Protein AF-A0A2V7Y291-F1 (afdb_monomer)

pLDDT: mean 85.8, std 9.45, range [49.62, 97.12]

Mean predicted aligned error: 5.71 Å

Secondary structure (DSSP, 8-state):
--HHHHHHHHHHHHHHHHHHHHHHHHHT-HHHHHHHHHHHHHHHHHHHHHHHHHHHHHSS-S-SSHHHHHHHHHHHHHHHHHHHHHHH---TTHHHHHHHHHHHHHHHHH-----PPPPGGG--HHHHHHHHHHHHHHHHHHHHHHHHHHHHHHHHHH--

Sequence (160 aa):
MSPNITLYIALGFYAAGTLIALVSLFTRELRTQHAGLILMIVGWLSHTFWIGTICARTGHPPLTNLPEAASFIAWTVFLAEMILFFRYRVHAAAFFVYPLVLMLLTVSAVVHEPFAQMDPALRSGLFTAHVLLSTVGVAALLVGLAFTTLAYMQDRSLKS

Nearest PDB structures (foldseek):
  7s9y-assembly1_A  TM=7.543E-01  e=2.920E-03  Helicobacter hepaticus
  5nwk-assembly1_G  TM=2.672E-01  e=6.845E+00  Nicotiana tabacum

Solvent-accessible surface area (backbone atoms only — not comparable to full-atom values): 8406 Å² total; per-residue (Å²): 131,65,60,66,58,36,44,52,52,14,48,52,25,26,47,51,11,31,51,38,36,56,52,19,66,77,69,68,38,68,67,45,37,51,50,10,51,53,31,34,50,54,10,48,54,33,39,50,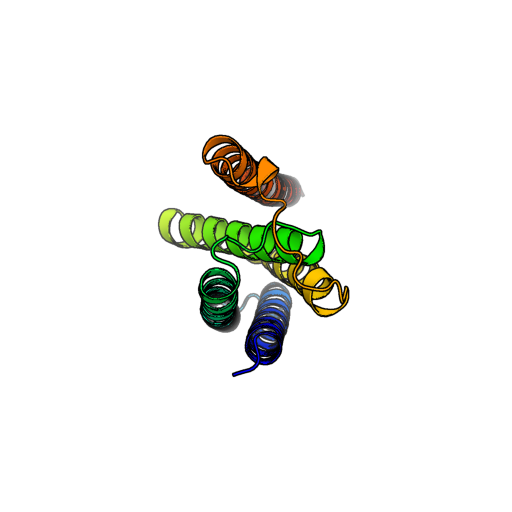51,30,50,50,56,45,26,74,72,70,77,44,75,59,62,73,48,68,35,36,34,33,33,47,35,22,54,48,33,51,52,51,50,52,52,46,30,74,75,65,66,55,70,72,52,53,75,52,50,36,56,49,32,39,51,29,40,46,47,30,74,68,48,87,69,76,89,62,78,74,53,79,88,62,71,41,72,65,52,53,50,50,53,52,53,49,42,53,50,53,26,52,51,54,50,50,52,43,52,51,54,51,52,53,53,50,57,55,63,74,76,106

Radius of gyration: 16.84 Å; Cα contacts (8 Å, |Δi|>4): 169; chains: 1; bounding box: 42×33×44 Å

Structure (mmCIF, N/CA/C/O backbone):
data_AF-A0A2V7Y291-F1
#
_entry.id   AF-A0A2V7Y291-F1
#
loop_
_atom_site.group_PDB
_atom_site.id
_atom_site.type_symbol
_atom_site.label_atom_id
_atom_site.label_alt_id
_atom_site.label_comp_id
_atom_site.label_asym_id
_atom_site.label_entity_id
_atom_site.label_seq_id
_atom_site.pdbx_PDB_ins_code
_atom_site.Cartn_x
_atom_site.Cartn_y
_atom_site.Cartn_z
_atom_site.occupancy
_atom_site.B_iso_or_equiv
_atom_site.auth_seq_id
_atom_site.auth_comp_id
_atom_site.auth_asym_id
_atom_site.auth_atom_id
_atom_site.pdbx_PDB_model_num
ATOM 1 N N . MET A 1 1 ? 8.300 -18.136 -11.241 1.00 49.62 1 MET A N 1
ATOM 2 C CA . MET A 1 1 ? 6.827 -18.023 -11.141 1.00 49.62 1 MET A CA 1
ATOM 3 C C . MET A 1 1 ? 6.338 -17.019 -12.174 1.00 49.62 1 MET A C 1
ATOM 5 O O . MET A 1 1 ? 7.038 -16.039 -12.418 1.00 49.62 1 MET A O 1
ATOM 9 N N . SER A 1 2 ? 5.205 -17.274 -12.831 1.00 59.53 2 SER A N 1
ATOM 10 C CA . SER A 1 2 ? 4.560 -16.267 -13.682 1.00 59.53 2 SER A CA 1
ATOM 11 C C . SER A 1 2 ? 4.097 -15.100 -12.799 1.00 59.53 2 SER A C 1
ATOM 13 O O . SER A 1 2 ? 3.485 -15.373 -11.764 1.00 59.53 2 SER A O 1
ATOM 15 N N . PRO A 1 3 ? 4.360 -13.831 -13.171 1.00 63.94 3 PRO A N 1
ATOM 16 C CA . PRO A 1 3 ? 3.995 -12.665 -12.358 1.00 63.94 3 PRO A CA 1
ATOM 17 C C . PRO A 1 3 ? 2.529 -12.713 -11.908 1.00 63.94 3 PRO A C 1
ATOM 19 O O . PRO A 1 3 ? 2.211 -12.487 -10.747 1.00 63.94 3 PRO A O 1
ATOM 22 N N . ASN A 1 4 ? 1.638 -13.155 -12.790 1.00 77.81 4 ASN A N 1
ATOM 23 C CA . ASN A 1 4 ? 0.201 -13.190 -12.533 1.00 77.81 4 ASN A CA 1
ATOM 24 C C . ASN A 1 4 ? -0.189 -14.024 -11.296 1.00 77.81 4 ASN A C 1
ATOM 26 O O . ASN A 1 4 ? -1.119 -13.651 -10.593 1.00 77.81 4 ASN A O 1
ATOM 30 N N . ILE A 1 5 ? 0.539 -15.101 -10.962 1.00 84.88 5 ILE A N 1
ATOM 31 C CA . ILE A 1 5 ? 0.203 -15.938 -9.792 1.00 84.88 5 ILE A CA 1
ATOM 32 C C . ILE A 1 5 ? 0.353 -15.138 -8.497 1.00 84.88 5 ILE A C 1
ATOM 34 O O . ILE A 1 5 ? -0.531 -15.167 -7.646 1.00 84.88 5 ILE A O 1
ATOM 38 N N . THR A 1 6 ? 1.453 -14.401 -8.348 1.00 87.88 6 THR A N 1
ATOM 39 C CA . THR A 1 6 ? 1.702 -13.609 -7.140 1.00 87.88 6 THR A CA 1
ATOM 40 C C . THR A 1 6 ? 0.678 -12.481 -6.996 1.00 87.88 6 THR A C 1
ATOM 42 O O . THR A 1 6 ? 0.234 -12.205 -5.883 1.00 87.88 6 THR A O 1
ATOM 45 N N . LEU A 1 7 ? 0.245 -11.881 -8.111 1.00 89.38 7 LEU A N 1
ATOM 46 C CA . LEU A 1 7 ? -0.825 -10.883 -8.113 1.00 89.38 7 LEU A CA 1
ATOM 47 C C . LEU A 1 7 ? -2.154 -11.471 -7.617 1.00 89.38 7 LEU A C 1
ATOM 49 O O . LEU A 1 7 ? -2.794 -10.877 -6.755 1.00 89.38 7 LEU A O 1
ATOM 53 N N . TYR A 1 8 ? -2.550 -12.652 -8.103 1.00 92.12 8 TYR A N 1
ATOM 54 C CA . TYR A 1 8 ? -3.783 -13.305 -7.648 1.00 92.12 8 TYR A CA 1
ATOM 55 C C . TYR A 1 8 ? -3.710 -13.757 -6.186 1.00 92.12 8 TYR A C 1
ATOM 57 O O . TYR A 1 8 ? -4.710 -13.683 -5.475 1.00 92.12 8 TYR A O 1
ATOM 65 N N . ILE A 1 9 ? -2.532 -14.170 -5.708 1.00 93.75 9 ILE A N 1
ATOM 66 C CA . ILE A 1 9 ? -2.309 -14.454 -4.284 1.00 93.75 9 ILE A CA 1
ATOM 67 C C . ILE A 1 9 ? -2.511 -13.179 -3.454 1.00 93.75 9 ILE A C 1
ATOM 69 O O . ILE A 1 9 ? -3.251 -13.202 -2.471 1.00 93.75 9 ILE A O 1
ATOM 73 N N . ALA A 1 10 ? -1.910 -12.059 -3.871 1.00 95.25 10 ALA A N 1
ATOM 74 C CA . ALA A 1 10 ? -2.105 -10.767 -3.217 1.00 95.25 10 ALA A CA 1
ATOM 75 C C . ALA A 1 10 ? -3.586 -10.356 -3.203 1.00 95.25 10 ALA A C 1
ATOM 77 O O . ALA A 1 10 ? -4.101 -9.952 -2.163 1.00 95.25 10 ALA A O 1
ATOM 78 N N . LEU A 1 11 ? -4.286 -10.540 -4.326 1.00 95.31 11 LEU A N 1
ATOM 79 C CA . LEU A 1 11 ? -5.716 -10.267 -4.451 1.00 95.31 11 LEU A CA 1
ATOM 80 C C . LEU A 1 11 ? -6.552 -11.119 -3.490 1.00 95.31 11 LEU A C 1
ATOM 82 O O . LEU A 1 11 ? -7.429 -10.584 -2.818 1.00 95.31 11 LEU A O 1
ATOM 86 N N . GLY A 1 12 ? -6.262 -12.418 -3.381 1.00 96.25 12 GLY A N 1
ATOM 87 C CA . GLY A 1 12 ? -6.946 -13.313 -2.446 1.00 96.25 12 GLY A CA 1
ATOM 88 C C . GLY A 1 12 ? -6.764 -12.883 -0.989 1.00 96.25 12 GLY A C 1
ATOM 89 O O . GLY A 1 12 ? -7.7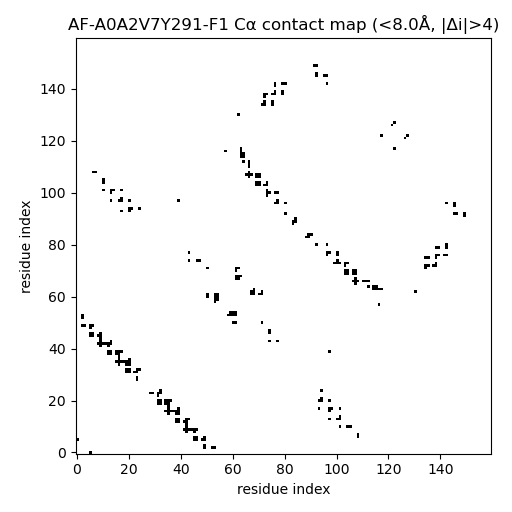34 -12.833 -0.232 1.00 96.25 12 GLY A O 1
ATOM 90 N N . PHE A 1 13 ? -5.544 -12.499 -0.607 1.00 97.12 13 PHE A N 1
ATOM 91 C CA . PHE A 1 13 ? -5.261 -11.989 0.735 1.00 97.12 13 PHE A CA 1
ATOM 92 C C . PHE A 1 13 ? -5.917 -10.634 1.010 1.00 97.12 13 PHE A C 1
ATOM 94 O O . PHE A 1 13 ? -6.506 -10.466 2.077 1.00 97.12 13 PHE A O 1
ATOM 101 N N . TYR A 1 14 ? -5.887 -9.694 0.060 1.00 96.31 14 TYR A N 1
ATOM 102 C CA . TYR A 1 14 ? -6.601 -8.424 0.201 1.00 96.31 14 TYR A CA 1
ATOM 103 C C . TYR A 1 14 ? -8.115 -8.622 0.278 1.00 96.31 14 TYR A C 1
ATOM 105 O O . TYR A 1 14 ? -8.767 -7.965 1.086 1.00 96.31 14 TYR A O 1
ATOM 113 N N . ALA A 1 15 ? -8.684 -9.548 -0.496 1.00 96.75 15 ALA A N 1
ATOM 114 C CA . ALA A 1 15 ? -10.107 -9.864 -0.435 1.00 96.75 15 ALA A CA 1
ATOM 115 C C . ALA A 1 15 ? -10.488 -10.436 0.937 1.00 96.75 15 ALA A C 1
ATOM 117 O O . ALA A 1 15 ? -11.391 -9.918 1.592 1.00 96.75 15 ALA A O 1
ATOM 118 N N . ALA A 1 16 ? -9.759 -11.449 1.413 1.00 96.31 16 ALA A N 1
ATOM 119 C CA . ALA A 1 16 ? -10.000 -12.048 2.723 1.00 96.31 16 ALA A CA 1
ATOM 120 C C . ALA A 1 16 ? -9.796 -11.036 3.865 1.00 96.31 16 ALA A C 1
ATOM 122 O O . ALA A 1 16 ? -10.643 -10.930 4.752 1.00 96.31 16 ALA A O 1
ATOM 123 N N . GLY A 1 17 ? -8.713 -10.254 3.822 1.00 94.50 17 GLY A N 1
ATOM 124 C CA . GLY A 1 17 ? -8.418 -9.214 4.808 1.00 94.50 17 GLY A CA 1
ATOM 125 C C . GLY A 1 17 ? -9.487 -8.126 4.852 1.00 94.50 17 GLY A C 1
ATOM 126 O O . GLY A 1 17 ? -9.957 -7.776 5.934 1.00 94.50 17 GLY A O 1
ATOM 127 N N . THR A 1 18 ? -9.944 -7.665 3.685 1.00 94.00 18 THR A N 1
ATOM 128 C CA . THR A 1 18 ? -11.038 -6.691 3.565 1.00 94.00 18 THR A CA 1
ATOM 129 C C . THR A 1 18 ? -12.338 -7.249 4.132 1.00 94.00 18 THR A C 1
ATOM 131 O O . THR A 1 18 ? -12.974 -6.588 4.946 1.00 94.00 18 THR A O 1
ATOM 134 N N . LEU A 1 19 ? -12.729 -8.473 3.762 1.00 93.88 19 LEU A N 1
ATOM 135 C CA . LEU A 1 19 ? -13.963 -9.092 4.256 1.00 93.88 19 LEU A CA 1
ATOM 136 C C . LEU A 1 19 ? -13.949 -9.250 5.780 1.00 93.88 19 LEU A C 1
ATOM 138 O O . LEU A 1 19 ? -14.911 -8.863 6.441 1.00 93.88 19 LEU A O 1
ATOM 142 N N . ILE A 1 20 ? -12.853 -9.760 6.350 1.00 92.25 20 ILE A N 1
ATOM 143 C CA . ILE A 1 20 ? -12.721 -9.910 7.805 1.00 92.25 20 ILE A CA 1
ATOM 144 C C . ILE A 1 20 ? -12.742 -8.544 8.498 1.00 92.25 20 ILE A C 1
ATOM 146 O O . ILE A 1 20 ? -13.424 -8.390 9.513 1.00 92.25 20 ILE A O 1
ATOM 150 N N . ALA A 1 21 ? -12.048 -7.543 7.950 1.00 88.69 21 ALA A N 1
ATOM 151 C CA . ALA A 1 21 ? -12.062 -6.192 8.498 1.00 88.69 21 ALA A CA 1
ATOM 152 C C . ALA A 1 21 ? -13.473 -5.583 8.470 1.00 88.69 21 ALA A C 1
ATOM 154 O O . ALA A 1 21 ? -13.915 -5.041 9.480 1.00 88.69 21 ALA A O 1
ATOM 155 N N . LEU A 1 22 ? -14.219 -5.736 7.372 1.00 88.69 22 LEU A N 1
ATOM 156 C CA . LEU A 1 22 ? -15.600 -5.257 7.271 1.00 88.69 22 LEU A CA 1
ATOM 157 C C . LEU A 1 22 ? -16.527 -5.967 8.265 1.00 88.69 22 LEU A C 1
ATOM 159 O O . LEU A 1 22 ? -17.289 -5.300 8.961 1.00 88.69 22 LEU A O 1
ATOM 163 N N . VAL A 1 23 ? -16.430 -7.294 8.399 1.00 88.94 23 VAL A N 1
ATOM 164 C CA . VAL A 1 23 ? -17.204 -8.060 9.395 1.00 88.94 23 VAL A CA 1
ATOM 165 C C . VAL A 1 23 ? -16.868 -7.610 10.821 1.00 88.94 23 VAL A C 1
ATOM 167 O O . VAL A 1 23 ? -17.777 -7.441 11.635 1.00 88.94 23 VAL A O 1
ATOM 170 N N . SER A 1 24 ? -15.591 -7.340 11.113 1.00 85.31 24 SER A N 1
ATOM 171 C CA . SER A 1 24 ? -15.146 -6.891 12.441 1.00 85.31 24 SER A CA 1
ATOM 172 C C . SER A 1 24 ? -15.767 -5.562 12.879 1.00 85.31 24 SER A C 1
ATOM 174 O O . SER A 1 24 ? -15.938 -5.327 14.074 1.00 85.31 24 SER A O 1
ATOM 176 N N . LEU A 1 25 ? -16.169 -4.704 11.934 1.00 80.06 25 LEU A N 1
ATOM 177 C CA . LEU A 1 25 ? -16.839 -3.438 12.245 1.00 80.06 25 LEU A CA 1
ATOM 178 C C . LEU A 1 25 ? -18.262 -3.653 12.767 1.00 80.06 25 LEU A C 1
ATOM 180 O O . LEU A 1 25 ? -18.713 -2.903 13.632 1.00 80.06 25 LEU A O 1
ATOM 184 N N . PHE A 1 26 ? -18.948 -4.691 12.281 1.00 81.94 26 PHE A N 1
ATOM 185 C CA . PHE A 1 26 ? -20.277 -5.063 12.765 1.00 81.94 26 PHE A CA 1
ATOM 186 C C . PHE A 1 26 ? -20.207 -5.811 14.096 1.00 81.94 26 PHE A C 1
ATOM 188 O O . PHE A 1 26 ? -21.025 -5.560 14.979 1.00 81.94 26 PHE A O 1
ATOM 195 N N . THR A 1 27 ? -19.222 -6.699 14.268 1.00 80.38 27 THR A N 1
ATOM 196 C CA . THR A 1 27 ? -19.070 -7.475 15.511 1.00 80.38 27 THR A CA 1
ATOM 197 C C . THR A 1 27 ? -18.361 -6.703 16.625 1.00 80.38 27 THR A C 1
ATOM 199 O O . THR A 1 27 ? -18.452 -7.098 17.784 1.00 80.38 27 THR A O 1
ATOM 202 N N . ARG A 1 28 ? -17.684 -5.590 16.300 1.00 74.19 28 ARG A N 1
ATOM 203 C CA . ARG A 1 28 ? -16.858 -4.773 17.213 1.00 74.19 28 ARG A CA 1
ATOM 204 C C . ARG A 1 28 ? -15.756 -5.570 17.928 1.00 74.19 28 ARG A C 1
ATOM 206 O O . ARG A 1 28 ? -15.284 -5.173 18.992 1.00 74.19 28 ARG A O 1
ATOM 213 N N . GLU A 1 29 ? -15.319 -6.685 17.345 1.00 77.50 29 GLU A N 1
ATOM 214 C CA . GLU A 1 29 ? -14.292 -7.546 17.931 1.00 77.50 29 GLU A CA 1
ATOM 215 C C . GLU A 1 29 ? -12.875 -7.139 17.501 1.00 77.50 29 GLU A C 1
ATOM 217 O O . GLU A 1 29 ? -12.500 -7.210 16.332 1.00 77.50 29 GLU A O 1
ATOM 222 N N . LEU A 1 30 ? -12.019 -6.809 18.473 1.00 76.06 30 LEU A N 1
ATOM 223 C CA . LEU A 1 30 ? -10.628 -6.419 18.201 1.00 76.06 30 LEU A CA 1
ATOM 224 C C . LEU A 1 30 ? -9.795 -7.550 17.576 1.00 76.06 30 LEU A C 1
ATOM 226 O O . LEU A 1 30 ? -8.870 -7.291 16.805 1.00 76.06 30 LEU A O 1
ATOM 230 N N . ARG A 1 31 ? -10.094 -8.813 17.899 1.00 79.75 31 ARG A N 1
ATOM 231 C CA . ARG A 1 31 ? -9.321 -9.970 17.424 1.00 79.75 31 ARG A CA 1
ATOM 232 C C . ARG A 1 31 ? -9.500 -10.206 15.922 1.00 79.75 31 ARG A C 1
ATOM 234 O O . ARG A 1 31 ? -8.521 -10.480 15.231 1.00 79.75 31 ARG A O 1
ATOM 241 N N . THR A 1 32 ? -10.723 -10.068 15.415 1.00 81.62 32 THR A N 1
ATOM 242 C CA . THR A 1 32 ? -11.016 -10.190 13.979 1.00 81.62 32 THR A CA 1
ATOM 243 C C . THR A 1 32 ? -10.427 -9.017 13.203 1.00 81.62 32 THR A C 1
ATOM 245 O O . THR A 1 32 ? -9.849 -9.226 12.140 1.00 81.62 32 THR A O 1
ATOM 248 N N . GLN A 1 33 ? -10.425 -7.814 13.779 1.00 81.75 33 GLN A N 1
ATOM 249 C CA . GLN A 1 33 ? -9.755 -6.657 13.185 1.00 81.75 33 GLN A CA 1
ATOM 250 C C . GLN A 1 33 ? -8.241 -6.872 13.001 1.00 81.75 33 GLN A C 1
ATOM 252 O O . GLN A 1 33 ? -7.700 -6.581 11.933 1.00 81.75 33 GLN A O 1
ATOM 257 N N . HIS A 1 34 ? -7.554 -7.435 14.004 1.00 86.44 34 HIS A N 1
ATOM 258 C CA . HIS A 1 34 ? -6.131 -7.783 13.884 1.00 86.44 34 HIS A CA 1
ATOM 259 C C . HIS A 1 34 ? -5.889 -8.867 12.830 1.00 86.44 34 HIS A C 1
ATOM 261 O O . HIS A 1 34 ? -4.931 -8.773 12.066 1.00 86.44 34 HIS A O 1
ATOM 267 N N . ALA A 1 35 ? -6.761 -9.877 12.756 1.00 90.38 35 ALA A N 1
ATOM 268 C CA . ALA A 1 35 ? -6.671 -10.909 11.727 1.00 90.38 35 ALA A CA 1
ATOM 269 C C . ALA A 1 35 ? -6.815 -10.320 10.311 1.00 90.38 35 ALA A C 1
ATOM 271 O O . ALA A 1 35 ? -6.035 -10.667 9.425 1.00 90.38 35 ALA A O 1
ATOM 272 N N . GLY A 1 36 ? -7.754 -9.385 10.116 1.00 91.62 36 GLY A N 1
ATOM 273 C CA . GLY A 1 36 ? -7.926 -8.657 8.858 1.00 91.62 36 GLY A CA 1
ATOM 274 C C . GLY A 1 36 ? -6.670 -7.878 8.460 1.00 91.62 36 GLY A C 1
ATOM 275 O O . GLY A 1 36 ? -6.188 -8.031 7.339 1.00 91.62 36 GLY A O 1
ATOM 276 N N . LEU A 1 37 ? -6.081 -7.124 9.395 1.00 90.88 37 LEU A N 1
ATOM 277 C CA . LEU A 1 37 ? -4.826 -6.399 9.164 1.00 90.88 37 LEU A CA 1
ATOM 278 C C . LEU A 1 37 ? -3.672 -7.343 8.789 1.00 90.88 37 LEU A C 1
ATOM 280 O O . LEU A 1 37 ? -2.939 -7.063 7.844 1.00 90.88 37 LEU A O 1
ATOM 284 N N . ILE A 1 38 ? -3.513 -8.472 9.491 1.00 93.31 38 ILE A N 1
ATOM 285 C CA . ILE A 1 38 ? -2.460 -9.454 9.183 1.00 93.31 38 ILE A CA 1
ATOM 286 C C . ILE A 1 38 ? -2.615 -9.977 7.751 1.00 93.31 38 ILE A C 1
ATOM 288 O O . ILE A 1 38 ? -1.633 -10.021 7.011 1.00 93.31 38 ILE A O 1
ATOM 292 N N . LEU A 1 39 ? -3.834 -10.333 7.334 1.00 95.56 39 LEU A N 1
ATOM 293 C CA . LEU A 1 39 ? -4.090 -10.779 5.962 1.00 95.56 39 LEU A CA 1
ATOM 294 C C . LEU A 1 39 ? -3.770 -9.689 4.938 1.00 95.56 39 LEU A C 1
ATOM 296 O O . LEU A 1 39 ? -3.137 -9.985 3.927 1.00 95.56 39 LEU A O 1
ATOM 300 N N . MET A 1 40 ? -4.139 -8.436 5.214 1.00 95.31 40 MET A N 1
ATOM 301 C CA . MET A 1 40 ? -3.785 -7.315 4.343 1.00 95.31 40 MET A CA 1
ATOM 302 C C . MET A 1 40 ? -2.263 -7.144 4.231 1.00 95.31 40 MET A C 1
ATOM 304 O O . MET A 1 40 ? -1.753 -6.985 3.126 1.00 95.31 40 MET A O 1
ATOM 308 N N . ILE A 1 41 ? -1.515 -7.265 5.333 1.00 95.44 41 ILE A N 1
ATOM 309 C CA . ILE A 1 41 ? -0.043 -7.207 5.322 1.00 95.44 41 ILE A CA 1
ATOM 310 C C . ILE A 1 41 ? 0.548 -8.353 4.489 1.00 95.44 41 ILE A C 1
ATOM 312 O O . ILE A 1 41 ? 1.434 -8.117 3.671 1.00 95.44 41 ILE A O 1
ATOM 316 N N . VAL A 1 42 ? 0.053 -9.587 4.637 1.00 96.31 42 VAL A N 1
ATOM 317 C CA . VAL A 1 42 ? 0.519 -10.727 3.820 1.00 96.31 42 VAL A CA 1
ATOM 318 C C . VAL A 1 42 ? 0.198 -10.516 2.335 1.00 96.31 42 VAL A C 1
ATOM 320 O O . VAL A 1 42 ? 1.036 -10.801 1.470 1.00 96.31 42 VAL A O 1
ATOM 323 N N . GLY A 1 43 ? -0.977 -9.959 2.029 1.00 96.44 43 GLY A N 1
ATOM 324 C CA . GLY A 1 43 ? -1.347 -9.543 0.678 1.00 96.44 43 GLY A CA 1
ATOM 325 C C . GLY A 1 43 ? -0.385 -8.501 0.119 1.00 96.44 43 GLY A C 1
ATOM 326 O O . GLY A 1 43 ? 0.119 -8.670 -0.989 1.00 96.44 43 GLY A O 1
ATOM 327 N N . TRP A 1 44 ? -0.030 -7.496 0.916 1.00 96.44 44 TRP A N 1
ATOM 328 C CA . TRP A 1 44 ? 0.907 -6.444 0.529 1.00 96.44 44 TRP A CA 1
ATOM 329 C C . TRP A 1 44 ? 2.336 -6.948 0.328 1.00 96.44 44 TRP A C 1
ATOM 331 O O . TRP A 1 44 ? 3.006 -6.536 -0.619 1.00 96.44 44 TRP A O 1
ATOM 341 N N . LEU A 1 45 ? 2.808 -7.894 1.141 1.00 96.25 45 LEU A N 1
ATOM 342 C CA . LEU A 1 45 ? 4.104 -8.547 0.927 1.00 96.25 45 LEU A CA 1
ATOM 343 C C . LEU A 1 45 ? 4.121 -9.339 -0.387 1.00 96.25 45 LEU A C 1
ATOM 345 O O . LEU A 1 45 ? 5.071 -9.235 -1.166 1.00 96.25 45 LEU A O 1
ATOM 349 N N . SER A 1 46 ? 3.042 -10.070 -0.674 1.00 94.81 46 SER A N 1
ATOM 350 C CA . SER A 1 46 ? 2.868 -10.773 -1.952 1.00 94.81 46 SER A CA 1
ATOM 351 C C . SER A 1 46 ? 2.833 -9.782 -3.122 1.00 94.81 46 SER A C 1
ATOM 353 O O . SER A 1 46 ? 3.510 -9.968 -4.132 1.00 94.81 46 SER A O 1
ATOM 355 N N . HIS A 1 47 ? 2.114 -8.673 -2.966 1.00 94.94 47 HIS A N 1
ATOM 356 C CA . HIS A 1 47 ? 2.034 -7.600 -3.955 1.00 94.94 47 HIS A CA 1
ATOM 357 C C . HIS A 1 47 ? 3.400 -6.947 -4.203 1.00 94.94 47 HIS A C 1
ATOM 359 O O . HIS A 1 47 ? 3.781 -6.713 -5.346 1.00 94.94 47 HIS A O 1
ATOM 365 N N . THR A 1 48 ? 4.187 -6.740 -3.148 1.00 94.88 48 THR A N 1
ATOM 366 C CA . THR A 1 48 ? 5.562 -6.226 -3.230 1.00 94.88 48 THR A CA 1
ATOM 367 C C . THR A 1 48 ? 6.456 -7.173 -4.024 1.00 94.88 48 THR A C 1
ATOM 369 O O . THR A 1 48 ? 7.222 -6.730 -4.881 1.00 94.88 48 THR A O 1
ATOM 372 N N . PHE A 1 49 ? 6.331 -8.484 -3.797 1.00 93.38 49 PHE A N 1
ATOM 373 C CA . PHE A 1 49 ? 7.052 -9.481 -4.584 1.00 93.38 49 PHE A CA 1
ATOM 374 C C . PHE A 1 49 ? 6.666 -9.403 -6.067 1.00 93.38 49 PHE A C 1
ATOM 376 O O . PHE A 1 49 ? 7.543 -9.412 -6.929 1.00 93.38 49 PHE A O 1
ATOM 383 N N . TRP A 1 50 ? 5.376 -9.241 -6.377 1.00 91.06 50 TRP A N 1
ATOM 384 C CA . TRP A 1 50 ? 4.906 -9.043 -7.750 1.00 91.06 50 TRP A CA 1
ATOM 385 C C . TRP A 1 50 ? 5.530 -7.804 -8.409 1.00 91.06 50 TRP A C 1
ATOM 387 O O . TRP A 1 50 ? 6.116 -7.930 -9.487 1.00 91.06 50 TRP A O 1
ATOM 397 N N . ILE A 1 51 ? 5.505 -6.647 -7.734 1.00 91.19 51 ILE A N 1
ATOM 398 C CA . ILE A 1 51 ? 6.158 -5.412 -8.204 1.00 91.19 51 ILE A CA 1
ATOM 399 C C . ILE A 1 51 ? 7.647 -5.669 -8.469 1.00 91.19 51 ILE A C 1
ATOM 401 O O . ILE A 1 51 ? 8.143 -5.339 -9.543 1.00 91.19 51 ILE A O 1
ATOM 405 N N . GLY A 1 52 ? 8.346 -6.329 -7.539 1.00 90.50 52 GLY A N 1
ATOM 406 C CA . GLY A 1 52 ? 9.758 -6.685 -7.693 1.00 90.50 52 GLY A CA 1
ATOM 407 C C . GLY A 1 52 ? 10.030 -7.548 -8.929 1.00 90.50 52 GLY A C 1
ATOM 408 O O . GLY A 1 52 ? 10.982 -7.285 -9.665 1.00 90.50 52 GLY A O 1
ATOM 409 N N . THR A 1 53 ? 9.169 -8.533 -9.214 1.00 88.62 53 THR A N 1
ATOM 410 C CA . THR A 1 53 ? 9.309 -9.361 -10.425 1.00 88.62 53 THR A CA 1
ATOM 411 C C . THR A 1 53 ? 9.103 -8.574 -11.716 1.00 88.62 53 THR A C 1
ATOM 413 O O . THR A 1 53 ? 9.754 -8.892 -12.711 1.00 88.62 53 THR A O 1
ATOM 416 N N . ILE A 1 54 ? 8.235 -7.558 -11.716 1.00 85.62 54 ILE A N 1
ATOM 417 C CA . ILE A 1 54 ? 8.037 -6.686 -12.878 1.00 85.62 54 ILE A CA 1
ATOM 418 C C . ILE A 1 54 ? 9.245 -5.782 -13.052 1.00 85.62 54 ILE A C 1
ATOM 420 O O . ILE A 1 54 ? 9.849 -5.814 -14.118 1.00 85.62 54 ILE A O 1
ATOM 424 N N . CYS A 1 55 ? 9.666 -5.083 -11.995 1.00 86.56 55 CYS A N 1
ATOM 425 C CA . CYS A 1 55 ? 10.841 -4.214 -12.028 1.00 86.56 55 CYS A CA 1
ATOM 426 C C . CYS A 1 55 ? 12.085 -4.950 -12.547 1.00 86.56 55 CYS A C 1
ATOM 428 O O . CYS A 1 55 ? 12.818 -4.412 -13.372 1.00 86.56 55 CYS A O 1
ATOM 430 N N . ALA A 1 56 ? 12.301 -6.199 -12.117 1.00 86.75 56 ALA A N 1
ATOM 431 C CA . ALA A 1 56 ? 13.419 -7.019 -12.583 1.00 86.75 56 ALA A CA 1
ATOM 432 C C . ALA A 1 56 ? 13.320 -7.417 -14.070 1.00 86.75 56 ALA A C 1
ATOM 434 O O . ALA A 1 56 ? 14.345 -7.638 -14.708 1.00 86.75 56 ALA A O 1
ATOM 435 N N . ARG A 1 57 ? 12.107 -7.529 -14.628 1.00 84.12 57 ARG A N 1
ATOM 436 C CA . ARG A 1 57 ? 11.875 -7.910 -16.034 1.00 84.12 57 ARG A CA 1
ATOM 437 C C . ARG A 1 57 ? 11.873 -6.718 -16.984 1.00 84.12 57 ARG A C 1
ATOM 439 O O . ARG A 1 57 ? 12.337 -6.852 -18.110 1.00 84.12 57 ARG A O 1
ATOM 446 N N . THR A 1 58 ? 11.319 -5.589 -16.557 1.00 79.62 58 THR A N 1
ATOM 447 C CA . THR A 1 58 ? 11.095 -4.411 -17.407 1.00 79.62 58 THR A CA 1
ATOM 448 C C . THR A 1 58 ? 12.131 -3.308 -17.182 1.00 79.62 58 THR A C 1
ATOM 450 O O . THR A 1 58 ? 12.291 -2.432 -18.030 1.00 79.62 58 THR A O 1
ATOM 453 N N . GLY A 1 59 ? 12.864 -3.349 -16.063 1.00 80.06 59 GLY A N 1
ATOM 454 C CA . GLY A 1 59 ? 13.843 -2.329 -15.682 1.00 80.06 59 GLY A CA 1
ATOM 455 C C . GLY A 1 59 ? 13.219 -1.030 -15.164 1.00 80.06 59 GLY A C 1
ATOM 456 O O . GLY A 1 59 ? 13.934 -0.049 -14.976 1.00 80.06 59 GLY A O 1
ATOM 457 N N . HIS A 1 60 ? 11.904 -1.002 -14.939 1.00 79.25 60 HIS A N 1
ATOM 458 C CA . HIS A 1 60 ? 11.178 0.156 -14.421 1.00 79.25 60 HIS A CA 1
ATOM 459 C C . HIS A 1 60 ? 10.009 -0.275 -13.519 1.00 79.25 60 HIS A C 1
ATOM 461 O O . HIS A 1 60 ? 9.516 -1.397 -13.651 1.00 79.25 60 HIS A O 1
ATOM 467 N N . PRO A 1 61 ? 9.521 0.603 -12.623 1.00 80.94 61 PRO A N 1
ATOM 468 C CA . PRO A 1 61 ? 8.305 0.343 -11.855 1.00 80.94 61 PRO A CA 1
ATOM 469 C C . PRO A 1 61 ? 7.083 0.070 -12.754 1.00 80.94 61 PRO A C 1
ATOM 471 O O . PRO A 1 61 ? 7.041 0.578 -13.882 1.00 80.94 61 PRO A O 1
ATOM 474 N N . PRO A 1 62 ? 6.082 -0.690 -12.267 1.00 82.75 62 PRO A N 1
ATOM 475 C CA . PRO A 1 62 ? 4.830 -0.926 -12.981 1.00 82.75 62 PRO A CA 1
ATOM 476 C C . PRO A 1 62 ? 3.995 0.359 -12.978 1.00 82.75 62 PRO A C 1
ATOM 478 O O . PRO A 1 62 ? 3.136 0.563 -12.125 1.00 82.75 62 PRO A O 1
ATOM 481 N N . LEU A 1 63 ? 4.282 1.250 -13.920 1.00 82.56 63 LEU A N 1
ATOM 482 C CA . LEU A 1 63 ? 3.662 2.570 -14.051 1.00 82.56 63 LEU A CA 1
ATOM 483 C C . LEU A 1 63 ? 3.390 2.929 -15.519 1.00 82.56 63 LEU A C 1
ATOM 485 O O . LEU A 1 63 ? 3.171 4.096 -15.838 1.00 82.56 63 LEU A O 1
ATOM 489 N N . THR A 1 64 ? 3.463 1.956 -16.431 1.00 80.25 64 THR A N 1
ATOM 490 C CA . THR A 1 64 ? 3.458 2.236 -17.879 1.00 80.25 64 THR A CA 1
ATOM 491 C C . THR A 1 64 ? 2.084 2.217 -18.512 1.00 80.25 64 THR A C 1
ATOM 493 O O . THR A 1 64 ? 1.859 2.894 -19.511 1.00 80.25 64 THR A O 1
ATOM 496 N N . ASN A 1 65 ? 1.164 1.464 -17.924 1.00 82.94 65 ASN A N 1
ATOM 497 C CA . ASN A 1 65 ? -0.211 1.341 -18.373 1.00 82.94 65 ASN A CA 1
ATOM 498 C C . ASN A 1 65 ? -1.167 1.534 -17.186 1.00 82.94 65 ASN A C 1
ATOM 500 O O . ASN A 1 65 ? -0.763 1.611 -16.021 1.00 82.94 65 ASN A O 1
ATOM 504 N N . LEU A 1 66 ? -2.458 1.625 -17.497 1.00 84.50 66 LEU A N 1
ATOM 505 C CA . LEU A 1 66 ? -3.504 1.832 -16.502 1.00 84.50 66 LEU A CA 1
ATOM 506 C C . LEU A 1 66 ? -3.556 0.732 -15.417 1.00 84.50 66 LEU A C 1
ATOM 508 O O . LEU A 1 66 ? -3.585 1.098 -14.239 1.00 84.50 66 LEU A O 1
ATOM 512 N N . PRO A 1 67 ? -3.558 -0.583 -15.738 1.00 87.38 67 PRO A N 1
ATOM 513 C CA . PRO A 1 67 ? -3.621 -1.619 -14.703 1.00 87.38 67 PRO A CA 1
ATOM 514 C C . PRO A 1 67 ? -2.373 -1.668 -13.819 1.00 87.38 67 PRO A C 1
ATOM 516 O O . PRO A 1 67 ? -2.485 -1.939 -12.622 1.00 87.38 67 PRO A O 1
ATOM 519 N N . GLU A 1 68 ? -1.191 -1.388 -14.364 1.00 87.56 68 GLU A N 1
ATOM 520 C CA . GLU A 1 68 ? 0.041 -1.263 -13.587 1.00 87.56 68 GLU A CA 1
ATOM 521 C C . GLU A 1 68 ? -0.023 -0.067 -12.633 1.00 87.56 68 GLU A C 1
ATOM 523 O O . GLU A 1 68 ? 0.203 -0.229 -11.432 1.00 87.56 68 GLU A O 1
ATOM 528 N N . ALA A 1 69 ? -0.417 1.107 -13.137 1.00 89.06 69 ALA A N 1
ATOM 529 C CA . ALA A 1 69 ? -0.548 2.312 -12.327 1.00 89.06 69 ALA A CA 1
ATOM 530 C C . ALA A 1 69 ? -1.580 2.135 -11.202 1.00 89.06 69 ALA A C 1
ATOM 532 O O . ALA A 1 69 ? -1.295 2.471 -10.053 1.00 89.06 69 ALA A O 1
ATOM 533 N N . ALA A 1 70 ? -2.744 1.541 -11.490 1.00 91.25 70 ALA A N 1
ATOM 534 C CA . ALA A 1 70 ? -3.757 1.232 -10.478 1.00 91.25 70 ALA A CA 1
ATOM 535 C C . ALA A 1 70 ? -3.201 0.311 -9.379 1.00 91.25 70 ALA A C 1
ATOM 537 O O . ALA A 1 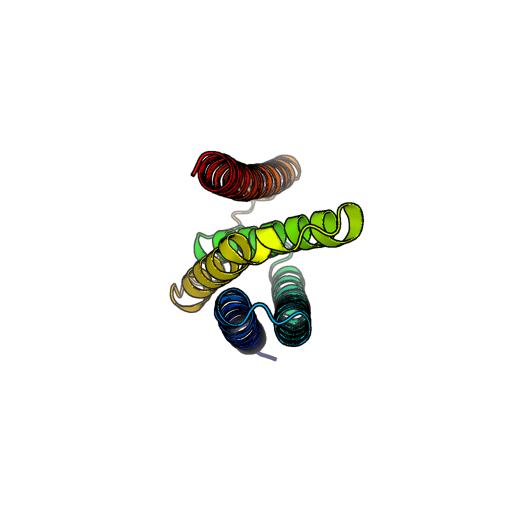70 ? -3.404 0.562 -8.190 1.00 91.25 70 ALA A O 1
ATOM 538 N N . SER A 1 71 ? -2.441 -0.715 -9.771 1.00 92.69 71 SER A N 1
ATOM 539 C CA . SER A 1 71 ? -1.769 -1.637 -8.851 1.00 92.69 71 SER A CA 1
ATOM 540 C C . SER A 1 71 ? -0.745 -0.928 -7.964 1.00 92.69 71 SER A C 1
ATOM 542 O O . SER A 1 71 ? -0.728 -1.119 -6.746 1.00 92.69 71 SER A O 1
ATOM 544 N N . PHE A 1 72 ? 0.085 -0.061 -8.546 1.00 92.88 72 PHE A N 1
ATOM 545 C CA . PHE A 1 72 ? 1.105 0.678 -7.807 1.00 92.88 72 PHE A CA 1
ATOM 546 C C . PHE A 1 72 ? 0.496 1.730 -6.863 1.00 92.88 72 PHE A C 1
ATOM 548 O O . PHE A 1 72 ? 0.965 1.899 -5.734 1.00 92.88 72 PHE A O 1
ATOM 555 N N . ILE A 1 73 ? -0.605 2.377 -7.263 1.00 93.94 73 ILE A N 1
ATOM 556 C CA . ILE A 1 73 ? -1.389 3.256 -6.383 1.00 93.94 73 ILE A CA 1
ATOM 557 C C . ILE A 1 73 ? -1.977 2.452 -5.219 1.00 93.94 73 ILE A C 1
ATOM 559 O O . ILE A 1 73 ? -1.836 2.880 -4.075 1.00 93.94 73 ILE A O 1
ATOM 563 N N . ALA A 1 74 ? -2.568 1.276 -5.468 1.00 95.06 74 ALA A N 1
ATOM 564 C CA . ALA A 1 74 ? -3.105 0.408 -4.414 1.00 95.06 74 ALA A CA 1
ATOM 565 C C . ALA A 1 74 ? -2.034 0.054 -3.369 1.00 95.06 74 ALA A C 1
ATOM 567 O O . ALA A 1 74 ? -2.252 0.191 -2.164 1.00 95.06 74 ALA A O 1
ATOM 568 N N . TRP A 1 75 ? -0.848 -0.335 -3.845 1.00 96.12 75 TRP A N 1
ATOM 569 C CA . TRP A 1 75 ? 0.302 -0.650 -3.001 1.00 96.12 75 TRP A CA 1
ATOM 570 C C . TRP A 1 75 ? 0.752 0.551 -2.156 1.00 96.12 75 TRP A C 1
ATOM 572 O O . TRP A 1 75 ? 1.025 0.406 -0.962 1.00 96.12 75 TRP A O 1
ATOM 582 N N . THR A 1 76 ? 0.785 1.743 -2.760 1.00 95.38 76 THR A N 1
ATOM 583 C CA . THR A 1 76 ? 1.217 2.990 -2.107 1.00 95.38 76 THR A CA 1
ATOM 584 C C . THR A 1 76 ? 0.201 3.473 -1.070 1.00 95.38 76 THR A C 1
ATOM 586 O O . THR A 1 76 ? 0.584 3.896 0.020 1.00 95.38 76 THR A O 1
ATOM 589 N N . VAL A 1 77 ? -1.097 3.373 -1.372 1.00 94.75 77 VAL A N 1
ATOM 590 C CA . VAL A 1 77 ? -2.192 3.702 -0.445 1.00 94.75 77 VAL A CA 1
ATOM 591 C C . VAL A 1 77 ? -2.132 2.816 0.798 1.00 94.75 77 VAL A C 1
ATOM 593 O O . VAL A 1 77 ? -2.212 3.331 1.913 1.00 94.75 77 VAL A O 1
ATOM 596 N N . PHE A 1 78 ? -1.943 1.503 0.628 1.00 94.94 78 PHE A N 1
ATOM 597 C CA . PHE A 1 78 ? -1.833 0.597 1.772 1.00 94.94 78 PHE A CA 1
ATOM 598 C C . PHE A 1 78 ? -0.557 0.843 2.587 1.00 94.94 78 PHE A C 1
ATOM 600 O O . PHE A 1 78 ? -0.602 0.854 3.813 1.00 94.94 78 PHE A O 1
ATOM 607 N N . LEU A 1 79 ? 0.574 1.125 1.930 1.00 94.44 79 LEU A N 1
ATOM 608 C CA . LEU A 1 79 ? 1.805 1.509 2.627 1.00 94.44 79 LEU A CA 1
ATOM 609 C C . LEU A 1 79 ? 1.602 2.773 3.482 1.00 94.44 79 LEU A C 1
ATOM 611 O O . LEU A 1 79 ? 2.044 2.819 4.631 1.00 94.44 79 LEU A O 1
ATOM 615 N N . 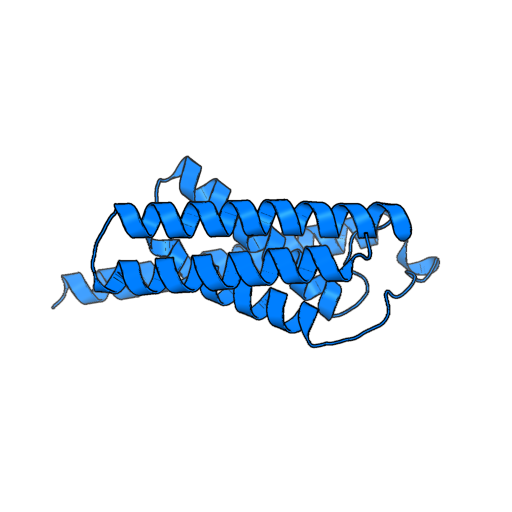ALA A 1 80 ? 0.917 3.784 2.944 1.00 92.06 80 ALA A N 1
ATOM 616 C CA . ALA A 1 80 ? 0.598 5.002 3.681 1.00 92.06 80 ALA A CA 1
ATOM 617 C C . ALA A 1 80 ? -0.317 4.721 4.885 1.00 92.06 80 ALA A C 1
ATOM 619 O O . ALA A 1 80 ? -0.052 5.219 5.981 1.00 92.06 80 ALA A O 1
ATOM 620 N N . GLU A 1 81 ? -1.348 3.888 4.717 1.00 89.38 81 GLU A N 1
ATOM 621 C CA . GLU A 1 81 ? -2.210 3.461 5.826 1.00 89.38 81 GLU A CA 1
ATOM 622 C C . GLU A 1 81 ? -1.422 2.721 6.903 1.00 89.38 81 GLU A C 1
ATOM 624 O O . GLU A 1 81 ? -1.563 3.059 8.074 1.00 89.38 81 GLU A O 1
ATOM 629 N N . MET A 1 82 ? -0.514 1.823 6.528 1.00 91.12 82 MET A N 1
ATOM 630 C CA . MET A 1 82 ? 0.323 1.090 7.472 1.00 91.12 82 MET A CA 1
ATOM 631 C C . MET A 1 82 ? 1.240 2.028 8.278 1.00 91.12 82 MET A C 1
ATOM 633 O O . MET A 1 82 ? 1.368 1.882 9.496 1.00 91.12 82 MET A O 1
ATOM 637 N N . ILE A 1 83 ? 1.844 3.037 7.636 1.00 90.94 83 ILE A N 1
ATOM 638 C CA . ILE A 1 83 ? 2.647 4.066 8.324 1.00 90.94 83 ILE A CA 1
ATOM 639 C C . ILE A 1 83 ? 1.788 4.824 9.345 1.00 90.94 83 ILE A C 1
ATOM 641 O O . ILE A 1 83 ? 2.195 4.995 10.499 1.00 90.94 83 ILE A O 1
ATOM 645 N N . LEU A 1 84 ? 0.588 5.253 8.947 1.00 87.25 84 LEU A N 1
ATOM 646 C CA . LEU A 1 84 ? -0.338 5.961 9.832 1.00 87.25 84 LEU A CA 1
ATOM 647 C C . LEU A 1 84 ? -0.840 5.067 10.966 1.00 87.25 84 LEU A C 1
ATOM 649 O O . LEU A 1 84 ? -0.930 5.511 12.112 1.00 87.25 84 LEU A O 1
ATOM 653 N N . PHE A 1 85 ? -1.108 3.800 10.672 1.00 85.88 85 PHE A N 1
ATOM 654 C CA . PHE A 1 85 ? -1.511 2.798 11.640 1.00 85.88 85 PHE A CA 1
ATOM 655 C C . PHE A 1 85 ? -0.438 2.610 12.717 1.00 85.88 85 PHE A C 1
ATOM 657 O O . PHE A 1 85 ? -0.736 2.689 13.909 1.00 85.88 85 PHE A O 1
ATOM 664 N N . PHE A 1 86 ? 0.829 2.442 12.331 1.00 86.19 86 PHE A N 1
ATOM 665 C CA . PHE A 1 86 ? 1.918 2.305 13.298 1.00 86.19 86 PHE A CA 1
ATOM 666 C C . PHE A 1 86 ? 2.179 3.591 14.086 1.00 86.19 86 PHE A C 1
ATOM 668 O O . PHE A 1 86 ? 2.472 3.521 15.282 1.00 86.19 86 PHE A O 1
ATOM 675 N N . ARG A 1 87 ? 2.049 4.761 13.448 1.00 88.50 87 ARG A N 1
ATOM 676 C CA . ARG A 1 87 ? 2.347 6.054 14.079 1.00 88.50 87 ARG A CA 1
ATOM 677 C C . ARG A 1 87 ? 1.243 6.561 15.006 1.00 88.50 87 ARG A C 1
ATOM 679 O O . ARG A 1 87 ? 1.565 7.200 16.011 1.00 88.50 87 ARG A O 1
ATOM 686 N N . TYR A 1 88 ? -0.020 6.324 14.659 1.00 82.94 88 TYR A N 1
ATOM 687 C CA . TYR A 1 88 ? -1.186 6.918 15.326 1.00 82.94 88 TYR A CA 1
ATOM 688 C C . TYR A 1 88 ? -2.184 5.891 15.869 1.00 82.94 88 TYR A C 1
ATOM 690 O O . TYR A 1 88 ? -3.111 6.281 16.572 1.00 82.94 88 TYR A O 1
ATOM 698 N N . ARG A 1 89 ? -2.011 4.593 15.575 1.00 76.12 89 ARG A N 1
ATOM 699 C CA . ARG A 1 89 ? -2.901 3.500 16.023 1.00 76.12 89 ARG A CA 1
ATOM 700 C C . ARG A 1 89 ? -4.369 3.712 15.631 1.00 76.12 89 ARG A C 1
ATOM 702 O O . ARG A 1 89 ? -5.277 3.244 16.313 1.00 76.12 89 ARG A O 1
ATOM 709 N N . VAL A 1 90 ? -4.617 4.413 14.521 1.00 69.75 90 VAL A N 1
ATOM 710 C CA . VAL A 1 90 ? -5.977 4.667 14.034 1.00 69.75 90 VAL A CA 1
ATOM 711 C C . VAL A 1 90 ? -6.454 3.474 13.217 1.00 69.75 90 VAL A C 1
ATOM 713 O O . VAL A 1 90 ? -6.078 3.295 12.066 1.00 69.75 90 VAL A O 1
ATOM 716 N N . HIS A 1 91 ? -7.324 2.675 13.823 1.00 66.62 91 HIS A N 1
ATOM 717 C CA . HIS A 1 91 ? -7.921 1.492 13.206 1.00 66.62 91 HIS A CA 1
ATOM 718 C C . HIS A 1 91 ? -9.088 1.805 12.247 1.00 66.62 91 HIS A C 1
ATOM 720 O O . HIS A 1 91 ? -9.500 0.952 11.464 1.00 66.62 91 HIS A O 1
ATOM 726 N N . ALA A 1 92 ? -9.642 3.020 12.308 1.00 61.38 92 ALA A N 1
ATOM 727 C CA . ALA A 1 92 ? -10.840 3.397 11.558 1.00 61.38 92 ALA A CA 1
ATOM 728 C C . ALA A 1 92 ? -10.601 3.502 10.038 1.00 61.38 92 ALA A C 1
ATOM 730 O O . ALA A 1 92 ? -11.530 3.304 9.257 1.00 61.38 92 ALA A O 1
ATOM 731 N N . ALA A 1 93 ? -9.354 3.746 9.615 1.00 68.56 93 ALA A N 1
ATOM 732 C CA . ALA A 1 93 ? -8.977 3.856 8.205 1.00 68.56 93 ALA A CA 1
ATOM 733 C C . ALA A 1 93 ? -9.239 2.565 7.408 1.00 68.56 93 ALA A C 1
ATOM 735 O O . ALA A 1 93 ? -9.547 2.640 6.219 1.00 68.56 93 ALA A O 1
ATOM 736 N N . ALA A 1 94 ? -9.212 1.399 8.065 1.00 72.50 94 ALA A N 1
ATOM 737 C CA . ALA A 1 94 ? -9.441 0.096 7.441 1.00 72.50 94 ALA A CA 1
ATOM 738 C C . ALA A 1 94 ? -10.780 0.003 6.688 1.00 72.50 94 ALA A C 1
ATOM 740 O O . ALA A 1 94 ? -10.846 -0.630 5.635 1.00 72.50 94 ALA A O 1
ATOM 741 N N . PHE A 1 95 ? -11.831 0.671 7.184 1.00 79.88 95 PHE A N 1
ATOM 742 C CA . PHE A 1 95 ? -13.163 0.641 6.567 1.00 79.88 95 PHE A CA 1
ATOM 743 C C . PHE A 1 95 ? -13.174 1.195 5.140 1.00 79.88 95 PHE A C 1
ATOM 745 O O . PHE A 1 95 ? -13.891 0.684 4.287 1.00 79.88 95 PHE A O 1
ATOM 752 N N . PHE A 1 96 ? -12.377 2.231 4.879 1.00 84.69 96 PHE A N 1
ATOM 753 C CA . PHE A 1 96 ? -12.325 2.874 3.570 1.00 84.69 96 PHE A CA 1
ATOM 754 C C . PHE A 1 96 ? -11.121 2.403 2.753 1.00 84.69 96 PHE A C 1
ATOM 756 O O . PHE A 1 96 ? -11.238 2.134 1.559 1.00 84.69 96 PHE A O 1
ATOM 763 N N . VAL A 1 97 ? -9.961 2.263 3.398 1.00 90.88 97 VAL A N 1
ATOM 764 C CA . VAL A 1 97 ? -8.709 1.942 2.711 1.00 90.88 97 VAL A CA 1
ATOM 765 C C . VAL A 1 97 ? -8.711 0.514 2.168 1.00 90.88 97 VAL A C 1
ATOM 767 O O . VAL A 1 97 ? -8.292 0.313 1.030 1.00 90.88 97 VAL A O 1
ATOM 770 N N . TY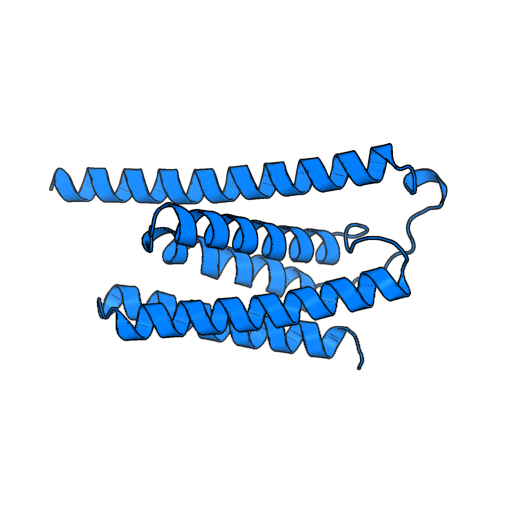R A 1 98 ? -9.185 -0.483 2.924 1.00 92.94 98 TYR A N 1
ATOM 771 C CA . TYR A 1 98 ? -9.051 -1.882 2.493 1.00 92.94 98 TYR A CA 1
ATOM 772 C C . TYR A 1 98 ? -9.908 -2.187 1.253 1.00 92.94 98 TYR A C 1
ATOM 774 O O . TYR A 1 98 ? -9.353 -2.704 0.278 1.00 92.94 98 TYR A O 1
ATOM 782 N N . PRO A 1 99 ? -11.198 -1.781 1.192 1.00 93.75 99 PRO A N 1
ATOM 783 C CA . PRO A 1 99 ? -11.992 -1.923 -0.028 1.00 93.75 99 PRO A CA 1
ATOM 784 C C . PRO A 1 99 ? -11.411 -1.163 -1.223 1.00 93.75 99 PRO A C 1
ATOM 786 O O . PRO A 1 99 ? -11.452 -1.669 -2.342 1.00 93.75 99 PRO A O 1
ATOM 789 N N . LEU A 1 100 ? -10.841 0.026 -1.001 1.00 93.50 100 LEU A N 1
ATOM 790 C CA . LEU A 1 100 ? -10.212 0.818 -2.058 1.00 93.50 100 LEU A CA 1
ATOM 791 C C . LEU A 1 100 ? -8.987 0.106 -2.652 1.00 93.50 100 LEU A C 1
ATOM 793 O O . LEU A 1 100 ? -8.864 0.003 -3.872 1.00 93.50 100 LEU A O 1
ATOM 797 N N . VAL A 1 101 ? -8.101 -0.419 -1.801 1.00 95.50 101 VAL A N 1
ATOM 798 C CA . VAL A 1 101 ? -6.919 -1.191 -2.224 1.00 95.50 101 VAL A CA 1
ATOM 799 C C . VAL A 1 101 ? -7.345 -2.438 -3.000 1.00 95.50 101 VAL A C 1
ATOM 801 O O . VAL A 1 101 ? -6.805 -2.708 -4.074 1.00 95.50 101 VAL A O 1
ATOM 804 N N . LEU A 1 102 ? -8.354 -3.161 -2.503 1.00 96.31 102 LEU A N 1
ATOM 805 C CA . LEU A 1 102 ? -8.917 -4.326 -3.183 1.00 96.31 102 LEU A CA 1
ATOM 806 C C . LEU A 1 102 ? -9.493 -3.962 -4.558 1.00 96.31 102 LEU A C 1
ATOM 808 O O . LEU A 1 102 ? -9.221 -4.655 -5.539 1.00 96.31 102 LEU A O 1
ATOM 812 N N . MET A 1 103 ? -10.261 -2.875 -4.650 1.00 95.19 103 MET A N 1
ATOM 813 C CA . MET A 1 103 ? -10.854 -2.404 -5.903 1.00 95.19 103 MET A CA 1
ATOM 814 C C . MET A 1 103 ? -9.774 -2.070 -6.937 1.00 95.19 103 MET A C 1
ATOM 816 O O . MET A 1 103 ? -9.83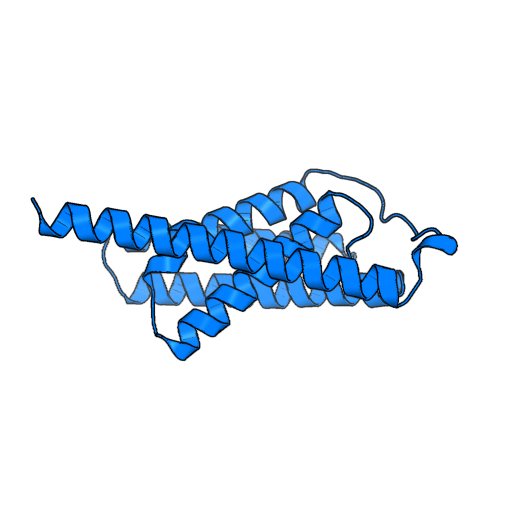6 -2.555 -8.066 1.00 95.19 103 MET A O 1
ATOM 820 N N . LEU A 1 104 ? -8.756 -1.298 -6.548 1.00 94.12 104 LEU A N 1
ATOM 821 C CA . LEU A 1 104 ? -7.652 -0.922 -7.434 1.00 94.12 104 LEU A CA 1
ATOM 822 C C . LEU A 1 104 ? -6.851 -2.143 -7.910 1.00 94.12 104 LEU A C 1
ATOM 824 O O . LEU A 1 104 ? -6.530 -2.243 -9.097 1.00 94.12 104 LEU A O 1
ATOM 828 N N . LEU A 1 105 ? -6.573 -3.107 -7.022 1.00 94.12 105 LEU A N 1
ATOM 829 C CA . LEU A 1 105 ? -5.889 -4.338 -7.425 1.00 94.12 105 LEU A CA 1
ATOM 830 C C . LEU A 1 105 ? -6.767 -5.215 -8.329 1.00 94.12 105 LEU A C 1
ATOM 832 O O . LEU A 1 105 ? -6.257 -5.851 -9.248 1.00 94.12 105 LEU A O 1
ATOM 836 N N . THR A 1 106 ? -8.084 -5.221 -8.114 1.00 93.81 106 THR A N 1
ATOM 837 C CA . THR A 1 106 ? -9.034 -5.942 -8.976 1.00 93.81 106 THR A CA 1
ATOM 838 C C . THR A 1 106 ? -9.027 -5.374 -10.392 1.00 93.81 106 THR A C 1
ATOM 840 O O . THR A 1 106 ? -9.003 -6.145 -11.348 1.00 93.81 106 THR A O 1
ATOM 843 N N . VAL A 1 107 ? -8.969 -4.045 -10.549 1.00 91.06 107 VAL A N 1
ATOM 844 C CA . VAL A 1 107 ? -8.802 -3.411 -11.870 1.00 91.06 107 VAL A CA 1
ATOM 845 C C . VAL A 1 107 ? -7.540 -3.936 -12.553 1.00 91.06 107 VAL A C 1
ATOM 847 O O . VAL A 1 107 ? -7.608 -4.356 -13.704 1.00 91.06 107 VAL A O 1
ATOM 850 N N . SER A 1 108 ? -6.420 -4.000 -11.831 1.00 88.88 108 SER A N 1
ATOM 851 C CA . SER A 1 108 ? -5.169 -4.561 -12.356 1.00 88.88 108 SER A CA 1
ATOM 852 C C . SER A 1 108 ? -5.286 -6.038 -12.760 1.00 88.88 108 SER A C 1
ATOM 854 O O . SER A 1 108 ? -4.713 -6.459 -13.758 1.00 88.88 108 SER A O 1
ATOM 856 N N . ALA A 1 109 ? -6.050 -6.828 -12.003 1.00 88.25 109 ALA A N 1
ATOM 857 C CA . ALA A 1 109 ? -6.208 -8.262 -12.233 1.00 88.25 109 ALA A CA 1
ATOM 858 C C . ALA A 1 109 ? -7.183 -8.615 -13.373 1.00 88.25 109 ALA A C 1
ATOM 860 O O . ALA A 1 109 ? -7.078 -9.698 -13.949 1.00 88.25 109 ALA A O 1
ATOM 861 N N . VAL A 1 110 ? -8.152 -7.740 -13.669 1.00 87.94 110 VAL A N 1
ATOM 862 C CA . VAL A 1 110 ? -9.194 -7.966 -14.690 1.00 87.94 110 VAL A CA 1
ATOM 863 C C . VAL A 1 110 ? -8.841 -7.299 -16.020 1.00 87.94 110 VAL A C 1
ATOM 865 O O . VAL A 1 110 ? -9.156 -7.841 -17.083 1.00 87.94 110 VAL A O 1
ATOM 868 N N . VAL A 1 111 ? -8.179 -6.142 -15.985 1.00 84.00 111 VAL A N 1
ATOM 869 C CA . VAL A 1 111 ? -7.747 -5.429 -17.190 1.00 84.00 111 VAL A CA 1
ATOM 870 C C . VAL A 1 111 ? -6.438 -6.043 -17.683 1.00 84.00 111 VAL A C 1
ATOM 872 O O . VAL A 1 111 ? -5.361 -5.768 -17.162 1.00 84.00 111 VAL A O 1
ATOM 875 N N . HIS A 1 112 ? -6.547 -6.895 -18.700 1.00 69.88 112 HIS A N 1
ATOM 876 C CA . HIS A 1 112 ? -5.416 -7.600 -19.295 1.00 69.88 112 HIS A CA 1
ATOM 877 C C . HIS A 1 112 ? -4.756 -6.742 -20.378 1.00 69.88 112 HIS A C 1
ATOM 879 O O . HIS A 1 112 ? -4.927 -6.986 -21.571 1.00 69.88 112 HIS A O 1
ATOM 885 N N . GLU A 1 113 ? -3.997 -5.735 -19.957 1.00 73.00 113 GLU A N 1
ATOM 886 C CA . GLU A 1 113 ? -3.072 -5.029 -20.847 1.00 73.00 113 GLU A CA 1
ATOM 887 C C . GLU A 1 113 ? -1.704 -5.728 -20.817 1.00 73.00 113 GLU A C 1
ATOM 889 O O . GLU A 1 113 ? -1.238 -6.123 -19.740 1.00 73.00 113 GLU A O 1
ATOM 894 N N . PRO A 1 114 ? -1.031 -5.903 -21.968 1.00 67.12 114 PRO A N 1
ATOM 895 C CA . PRO A 1 114 ? 0.346 -6.366 -21.970 1.00 67.12 114 PRO A CA 1
ATOM 896 C C . PRO A 1 114 ? 1.228 -5.387 -21.191 1.00 67.12 114 PRO A C 1
ATOM 898 O O . PRO A 1 114 ? 1.026 -4.172 -21.243 1.00 67.12 114 PRO A O 1
ATOM 901 N N . PHE A 1 115 ? 2.257 -5.915 -20.526 1.00 65.25 115 PHE A N 1
ATOM 902 C CA . PHE A 1 115 ? 3.336 -5.084 -19.994 1.00 65.25 115 PHE A CA 1
ATOM 903 C C . PHE A 1 115 ? 3.929 -4.275 -21.149 1.00 65.25 115 PHE A C 1
ATOM 905 O O . PHE A 1 115 ? 4.558 -4.837 -22.052 1.00 65.25 115 PHE A O 1
ATOM 912 N N . ALA A 1 116 ? 3.685 -2.968 -21.144 1.00 66.12 116 ALA A N 1
ATOM 913 C CA . ALA A 1 116 ? 4.174 -2.089 -22.186 1.00 66.12 116 ALA A CA 1
ATOM 914 C C . ALA A 1 116 ? 5.645 -1.792 -21.896 1.00 66.12 116 ALA A C 1
ATOM 916 O O . ALA A 1 116 ? 6.015 -1.415 -20.783 1.00 66.12 116 ALA A O 1
ATOM 917 N N . GLN A 1 117 ? 6.513 -1.959 -22.893 1.00 64.75 117 GLN A N 1
ATOM 918 C CA . GLN A 1 117 ? 7.859 -1.419 -22.754 1.00 64.75 117 GLN A CA 1
ATOM 919 C C . GLN A 1 117 ? 7.754 0.105 -22.749 1.00 64.75 117 GLN A C 1
ATOM 921 O O . GLN A 1 117 ? 7.197 0.675 -23.685 1.00 64.75 117 GLN A O 1
ATOM 926 N N . MET A 1 118 ? 8.299 0.766 -21.718 1.00 65.06 118 MET A N 1
ATOM 927 C CA . MET A 1 118 ? 8.425 2.226 -21.746 1.00 65.06 118 MET A CA 1
ATOM 928 C C . MET A 1 118 ? 9.154 2.640 -23.019 1.00 65.06 118 MET A C 1
ATOM 930 O O . MET A 1 118 ? 10.283 2.174 -23.242 1.00 65.06 118 MET A O 1
ATOM 934 N N . ASP A 1 119 ? 8.525 3.534 -23.787 1.00 68.94 119 ASP A N 1
ATOM 935 C CA . ASP A 1 119 ? 9.163 4.252 -24.887 1.00 68.94 119 ASP A CA 1
ATOM 936 C C . ASP A 1 119 ? 10.510 4.801 -24.383 1.00 68.94 119 ASP A C 1
ATOM 938 O O . ASP A 1 119 ? 10.542 5.438 -23.321 1.00 68.94 119 ASP A O 1
ATOM 942 N N . PRO A 1 120 ? 11.632 4.540 -25.078 1.00 67.31 120 PRO A N 1
ATOM 943 C CA . PRO A 1 120 ? 12.937 5.080 -24.714 1.00 67.31 120 PRO A CA 1
ATOM 944 C C . PRO A 1 120 ? 12.928 6.587 -24.414 1.00 67.31 120 PRO A C 1
ATOM 946 O O . PRO A 1 120 ? 13.664 7.023 -23.529 1.00 67.31 120 PRO A O 1
ATOM 949 N N . ALA A 1 121 ? 12.067 7.369 -25.076 1.00 68.56 121 ALA A N 1
ATOM 950 C CA . ALA A 1 121 ? 11.919 8.805 -24.834 1.00 68.56 121 ALA A CA 1
ATOM 951 C C . ALA A 1 121 ? 11.301 9.144 -23.459 1.00 68.56 121 ALA A C 1
ATOM 953 O O . ALA A 1 121 ? 11.580 10.204 -22.897 1.0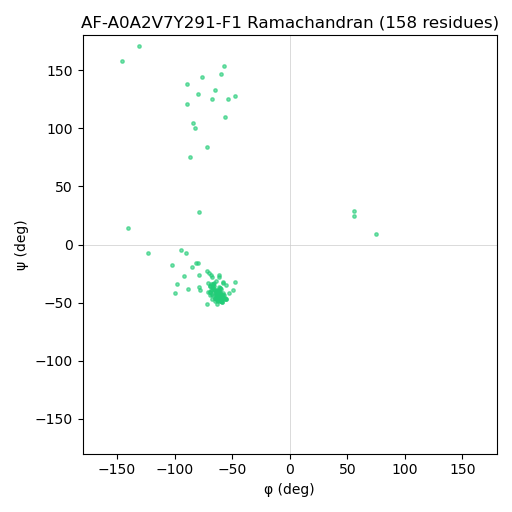0 68.56 121 ALA A O 1
ATOM 954 N N . LEU A 1 122 ? 10.498 8.241 -22.885 1.00 67.75 122 LEU A N 1
ATOM 955 C CA . LEU A 1 122 ? 9.837 8.404 -21.583 1.00 67.75 122 LEU A CA 1
ATOM 956 C C . LEU A 1 122 ? 10.677 7.881 -20.407 1.00 67.75 122 LEU A C 1
ATOM 958 O O . LEU A 1 122 ? 10.346 8.145 -19.254 1.00 67.75 122 LEU A O 1
ATOM 962 N N . ARG A 1 123 ? 11.812 7.214 -20.655 1.00 69.06 123 ARG A N 1
ATOM 963 C CA . ARG A 1 123 ? 12.711 6.679 -19.608 1.00 69.06 123 ARG A CA 1
ATOM 964 C C . ARG A 1 123 ? 13.618 7.734 -18.960 1.00 69.06 123 ARG A C 1
ATOM 966 O O . ARG A 1 123 ? 14.715 7.418 -18.500 1.00 69.06 123 ARG A O 1
ATOM 973 N N . SER A 1 124 ? 13.200 8.997 -18.924 1.00 82.06 124 SER A N 1
ATOM 974 C CA . SER A 1 124 ? 13.979 10.037 -18.249 1.00 82.06 124 SER A CA 1
ATOM 975 C C . SER A 1 124 ? 13.819 9.935 -16.728 1.00 82.06 124 SER A C 1
ATOM 977 O O . SER A 1 124 ? 12.738 9.635 -16.216 1.00 82.06 124 SER A O 1
ATOM 979 N N . GLY A 1 125 ? 14.888 10.222 -15.977 1.00 82.62 125 GLY A N 1
ATOM 980 C CA . GLY A 1 125 ? 14.827 10.236 -14.509 1.00 82.62 125 GLY A CA 1
ATOM 981 C C . GLY A 1 125 ? 13.786 11.223 -13.967 1.00 82.62 125 GLY A C 1
ATOM 982 O O . GLY A 1 125 ? 13.125 10.935 -12.973 1.00 82.62 125 GLY A O 1
ATOM 983 N N . LEU A 1 126 ? 13.580 12.346 -14.666 1.00 86.88 126 LEU A N 1
ATOM 984 C CA . LEU A 1 126 ? 12.570 13.344 -14.318 1.00 86.88 126 LEU A CA 1
ATOM 985 C C . LEU A 1 126 ? 11.143 12.811 -14.494 1.00 86.88 126 LEU A C 1
ATOM 987 O O . LEU A 1 126 ? 10.311 13.023 -13.616 1.00 86.88 126 LEU A O 1
ATOM 991 N N . PHE A 1 127 ? 10.862 12.099 -15.591 1.00 83.50 127 PHE A N 1
ATOM 992 C CA . PHE A 1 127 ? 9.550 11.488 -15.815 1.00 83.50 127 PHE A CA 1
ATOM 993 C C . PHE A 1 127 ? 9.241 10.448 -14.735 1.00 83.50 127 PHE A C 1
ATOM 995 O O . PHE A 1 127 ? 8.196 10.519 -14.092 1.00 83.50 127 PHE A O 1
ATOM 1002 N N . THR A 1 128 ? 10.188 9.551 -14.445 1.00 82.19 128 THR A N 1
ATOM 1003 C CA . THR A 1 128 ? 10.035 8.565 -13.365 1.00 82.19 128 THR A CA 1
ATOM 1004 C C . THR A 1 128 ? 9.780 9.244 -12.018 1.00 82.19 128 THR A C 1
ATOM 1006 O O . THR A 1 128 ? 8.856 8.860 -11.302 1.00 82.19 128 THR A O 1
ATOM 1009 N N . ALA A 1 129 ? 10.542 10.291 -11.683 1.00 86.69 129 ALA A N 1
ATOM 1010 C CA . ALA A 1 129 ? 10.339 11.052 -10.452 1.00 86.69 129 ALA A CA 1
ATOM 1011 C C . ALA A 1 129 ? 8.956 11.726 -10.404 1.00 86.69 129 ALA A C 1
ATOM 1013 O O . ALA A 1 129 ? 8.287 11.665 -9.374 1.00 86.69 129 ALA A O 1
ATOM 1014 N N . HIS A 1 130 ? 8.498 12.318 -11.512 1.00 87.81 130 HIS A N 1
ATOM 1015 C CA . HIS A 1 130 ? 7.175 12.933 -11.621 1.00 87.81 130 HIS A CA 1
ATOM 1016 C C . HIS A 1 130 ? 6.048 11.921 -11.385 1.00 87.81 130 HIS A C 1
ATOM 1018 O O . HIS A 1 130 ? 5.127 12.204 -10.618 1.00 87.81 130 HIS A O 1
ATOM 1024 N N . VAL A 1 131 ? 6.118 10.738 -12.001 1.00 85.88 131 VAL A N 1
ATOM 1025 C CA . VAL A 1 131 ? 5.074 9.712 -11.852 1.00 85.88 131 VAL A CA 1
ATOM 1026 C C . VAL A 1 131 ? 5.072 9.135 -10.435 1.00 85.88 131 VAL A C 1
ATOM 1028 O O . VAL A 1 131 ? 4.003 8.968 -9.845 1.00 85.88 131 VAL A O 1
ATOM 1031 N N . LEU A 1 132 ? 6.246 8.895 -9.840 1.00 88.44 132 LEU A N 1
ATOM 1032 C CA . LEU A 1 132 ? 6.343 8.457 -8.444 1.00 88.44 132 LEU A CA 1
ATOM 1033 C C . LEU A 1 132 ? 5.765 9.503 -7.486 1.00 88.44 132 LEU A C 1
ATOM 1035 O O . LEU A 1 132 ? 4.937 9.167 -6.641 1.00 88.44 132 LEU A O 1
ATOM 1039 N N . LEU A 1 133 ? 6.138 10.775 -7.652 1.00 91.25 133 LEU A N 1
ATOM 1040 C CA . LEU A 1 133 ? 5.616 11.864 -6.829 1.00 91.25 133 LEU A CA 1
ATOM 1041 C C . LEU A 1 133 ? 4.100 12.026 -7.004 1.00 91.25 133 LEU A C 1
ATOM 1043 O O . LEU A 1 133 ? 3.385 12.195 -6.019 1.00 91.25 133 LEU A O 1
ATOM 1047 N N . SER A 1 134 ? 3.600 11.907 -8.235 1.00 91.38 134 SER A N 1
ATOM 1048 C CA . SER A 1 134 ? 2.165 11.952 -8.533 1.00 91.38 134 SER A CA 1
ATOM 1049 C C . SER A 1 134 ? 1.421 10.786 -7.886 1.00 91.38 134 SER A C 1
ATOM 1051 O O . SER A 1 134 ? 0.365 10.992 -7.297 1.00 91.38 134 SER 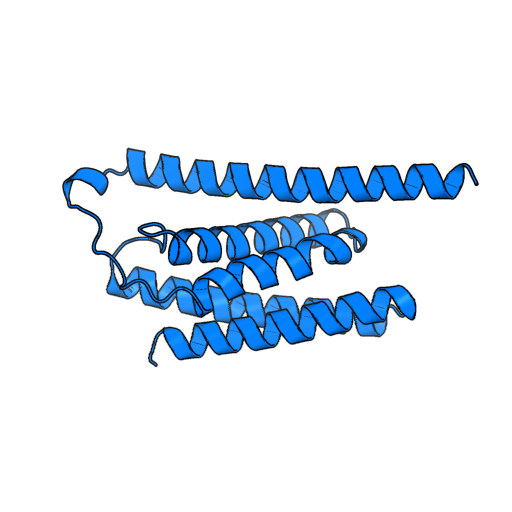A O 1
ATOM 1053 N N . THR A 1 135 ? 1.993 9.579 -7.909 1.00 90.56 135 THR A N 1
ATOM 1054 C CA . THR A 1 135 ? 1.424 8.398 -7.235 1.00 90.56 135 THR A CA 1
ATOM 1055 C C . THR A 1 135 ? 1.324 8.629 -5.728 1.00 90.56 135 THR A C 1
ATOM 1057 O O . THR A 1 135 ? 0.274 8.385 -5.134 1.00 90.56 135 THR A O 1
ATOM 1060 N N . VAL A 1 136 ? 2.389 9.146 -5.107 1.00 92.44 136 VAL A N 1
ATOM 1061 C CA . VAL A 1 136 ? 2.384 9.487 -3.677 1.00 92.44 136 VAL A CA 1
ATOM 1062 C C . VAL A 1 136 ? 1.339 10.564 -3.378 1.00 92.44 136 VAL A C 1
ATOM 1064 O O . VAL A 1 136 ? 0.595 10.432 -2.408 1.00 92.44 136 VAL A O 1
ATOM 1067 N N . GLY A 1 137 ? 1.227 11.589 -4.227 1.00 93.25 137 GLY A N 1
ATOM 1068 C CA . GLY A 1 137 ? 0.205 12.629 -4.109 1.00 93.25 137 GLY A CA 1
ATOM 1069 C C . GLY A 1 137 ? -1.221 12.074 -4.185 1.00 93.25 137 GLY A C 1
ATOM 1070 O O . GLY A 1 137 ? -2.049 12.396 -3.335 1.00 93.25 137 GLY A O 1
ATOM 1071 N N . VAL A 1 138 ? -1.500 11.185 -5.144 1.00 92.44 138 VAL A N 1
ATOM 1072 C CA . VAL A 1 138 ? -2.799 10.500 -5.272 1.00 92.44 138 VAL A CA 1
ATOM 1073 C C . VAL A 1 138 ? -3.087 9.645 -4.040 1.00 92.44 138 VAL A C 1
ATOM 1075 O O . VAL A 1 138 ? -4.186 9.718 -3.491 1.00 92.44 138 VAL A O 1
ATOM 1078 N N . ALA A 1 139 ? -2.106 8.880 -3.557 1.00 90.62 139 ALA A N 1
ATOM 1079 C CA . ALA A 1 139 ? -2.267 8.079 -2.350 1.00 90.62 139 ALA A CA 1
ATOM 1080 C C . ALA A 1 139 ? -2.573 8.954 -1.123 1.00 90.62 139 ALA A C 1
ATOM 1082 O O . ALA A 1 139 ? -3.498 8.653 -0.370 1.00 90.62 139 ALA A O 1
ATOM 1083 N N . ALA A 1 140 ? -1.862 10.073 -0.959 1.00 91.38 140 ALA A N 1
ATOM 1084 C CA . ALA A 1 140 ? -2.098 11.025 0.122 1.00 91.38 140 ALA A CA 1
ATOM 1085 C C . ALA A 1 140 ? -3.494 11.668 0.049 1.00 91.38 140 ALA A C 1
ATOM 1087 O O . ALA A 1 140 ? -4.150 11.800 1.081 1.00 91.38 140 ALA A O 1
ATOM 1088 N N . LEU A 1 141 ? -3.982 12.016 -1.149 1.00 92.69 141 LEU A N 1
ATOM 1089 C CA . LEU A 1 141 ? -5.341 12.538 -1.344 1.00 92.69 141 LEU A CA 1
ATOM 1090 C C . LEU A 1 141 ? -6.412 11.504 -0.977 1.00 92.69 141 LEU A C 1
ATOM 1092 O O . LEU A 1 141 ? -7.358 11.836 -0.264 1.00 92.69 141 LEU A O 1
ATOM 1096 N N . LEU A 1 142 ? -6.257 10.252 -1.420 1.00 90.88 142 LEU A N 1
ATOM 1097 C CA . LEU A 1 142 ? -7.194 9.163 -1.113 1.00 90.88 142 LEU A CA 1
ATOM 1098 C C . LEU A 1 142 ? -7.242 8.864 0.388 1.00 90.88 142 LEU A C 1
ATOM 1100 O O . LEU A 1 142 ? -8.320 8.698 0.959 1.00 90.88 142 LEU A O 1
ATOM 1104 N N . VAL A 1 143 ? -6.078 8.845 1.039 1.00 88.81 143 VAL A N 1
ATOM 1105 C CA . VAL A 1 143 ? -5.979 8.695 2.492 1.00 88.81 143 VAL A CA 1
ATOM 1106 C C . VAL A 1 143 ? -6.610 9.898 3.197 1.00 88.81 143 VAL A C 1
ATOM 1108 O O . VAL A 1 143 ? -7.426 9.710 4.093 1.00 88.81 143 VAL A O 1
ATOM 1111 N N . GLY A 1 144 ? -6.320 11.129 2.770 1.00 89.56 144 GLY A N 1
ATOM 1112 C CA . GLY A 1 144 ? -6.946 12.336 3.318 1.00 89.56 144 GLY A CA 1
ATOM 1113 C C . GLY A 1 144 ? -8.474 12.284 3.249 1.00 89.56 144 GLY A C 1
ATOM 1114 O O . GLY A 1 144 ? -9.139 12.489 4.262 1.00 89.56 144 GLY A O 1
ATOM 1115 N N . LEU A 1 145 ? -9.029 11.902 2.094 1.00 89.38 145 LEU A N 1
ATOM 1116 C CA . LEU A 1 145 ? -10.468 11.700 1.903 1.00 89.38 145 LEU A CA 1
ATOM 1117 C C . LEU A 1 145 ? -11.038 10.661 2.887 1.00 89.38 145 LEU A C 1
ATOM 1119 O O . LEU A 1 145 ? -12.092 10.886 3.488 1.00 89.38 145 LEU A O 1
ATOM 1123 N N . ALA A 1 146 ? -10.328 9.549 3.095 1.00 86.62 146 ALA A N 1
ATOM 1124 C CA . ALA A 1 146 ? -10.709 8.517 4.059 1.00 86.62 146 ALA A CA 1
ATOM 1125 C C . ALA A 1 1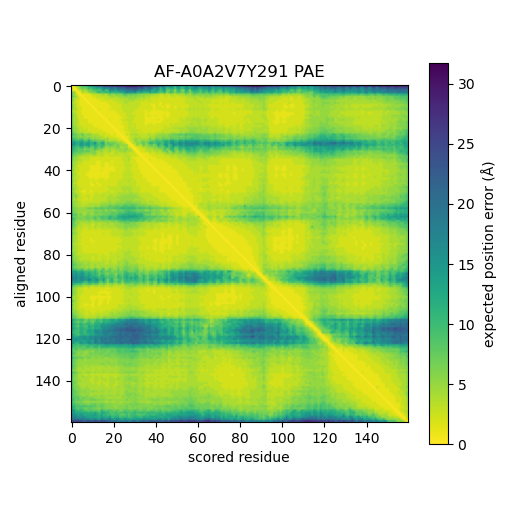46 ? -10.795 9.075 5.489 1.00 86.62 146 ALA A C 1
ATOM 1127 O O . ALA A 1 146 ? -11.791 8.888 6.185 1.00 86.62 146 ALA A O 1
ATOM 1128 N N . PHE A 1 147 ? -9.777 9.811 5.934 1.00 86.06 147 PHE A N 1
ATOM 1129 C CA . PHE A 1 147 ? -9.766 10.387 7.280 1.00 86.06 147 PHE A CA 1
ATOM 1130 C C . PHE A 1 147 ? -10.814 11.492 7.453 1.00 86.06 147 PHE A C 1
ATOM 1132 O O . PHE A 1 147 ? -11.471 11.548 8.491 1.00 86.06 147 PHE A O 1
ATOM 1139 N N . THR A 1 148 ? -11.027 12.337 6.441 1.00 88.88 148 THR A N 1
ATOM 1140 C CA . THR A 1 148 ? -12.067 13.374 6.482 1.00 88.88 148 THR A CA 1
ATOM 1141 C C . THR A 1 148 ? -13.469 12.770 6.556 1.00 88.88 148 THR A C 1
ATOM 1143 O O . THR A 1 148 ? -14.288 13.231 7.351 1.00 88.88 148 THR A O 1
ATOM 1146 N N . THR A 1 149 ? -13.757 11.722 5.779 1.00 86.00 149 THR A N 1
ATOM 1147 C CA . THR A 1 149 ? -15.061 11.035 5.836 1.00 86.00 149 THR A CA 1
ATOM 1148 C C . THR A 1 149 ? -15.298 10.372 7.190 1.00 86.00 149 THR A C 1
ATOM 1150 O O . THR A 1 149 ? -16.384 10.515 7.752 1.00 86.00 149 THR A O 1
ATOM 1153 N N . LEU A 1 150 ? -14.277 9.732 7.767 1.00 84.56 150 LEU A N 1
ATOM 1154 C CA . LEU A 1 150 ? -14.348 9.172 9.119 1.00 84.56 150 LEU A CA 1
ATOM 1155 C C . LEU A 1 150 ? -14.602 10.248 10.179 1.00 84.56 150 LEU A C 1
ATOM 1157 O O . LEU A 1 150 ? -15.494 10.081 11.008 1.00 84.56 150 LEU A O 1
ATOM 1161 N N . ALA A 1 151 ? -13.869 11.363 10.131 1.00 86.00 151 ALA A N 1
ATOM 1162 C CA . ALA A 1 151 ? -14.049 12.473 11.064 1.00 86.00 151 ALA A CA 1
ATOM 1163 C C . ALA A 1 151 ? -15.466 13.068 10.973 1.00 86.00 151 ALA A C 1
ATOM 1165 O O . ALA A 1 151 ? -16.098 13.327 11.996 1.00 86.00 151 ALA A O 1
ATOM 1166 N N . TYR A 1 152 ? -15.998 13.215 9.756 1.00 88.31 152 TYR A N 1
ATOM 1167 C CA . TYR A 1 152 ? -17.369 13.678 9.533 1.00 88.31 152 TYR A CA 1
ATOM 1168 C C . TYR A 1 152 ? -18.419 12.714 10.113 1.00 88.31 152 TYR A C 1
ATOM 1170 O O . TYR A 1 152 ? -19.376 13.147 10.756 1.00 88.31 152 TYR A O 1
ATOM 1178 N N . MET A 1 153 ? -18.236 11.401 9.930 1.00 84.12 153 MET A N 1
ATOM 1179 C CA . MET A 1 153 ? -19.123 10.386 10.513 1.00 84.12 153 MET A CA 1
ATOM 1180 C C . MET A 1 153 ? -19.080 10.398 12.047 1.00 84.12 153 MET A C 1
ATOM 1182 O O . MET A 1 153 ? -20.125 10.297 12.691 1.00 84.12 153 MET A O 1
ATOM 1186 N N . GLN A 1 154 ? -17.888 10.557 12.630 1.00 83.56 154 GLN A N 1
ATOM 1187 C CA . GLN A 1 154 ? -17.704 10.642 14.079 1.00 83.56 154 GLN A CA 1
ATOM 1188 C C . GLN A 1 154 ? -18.400 11.873 14.669 1.00 83.56 154 GLN A C 1
ATOM 1190 O O . GLN A 1 154 ? -19.169 11.729 15.619 1.00 83.56 154 GLN A O 1
ATOM 1195 N N . ASP A 1 155 ? -18.211 13.056 14.079 1.00 88.75 155 ASP A N 1
ATOM 1196 C CA . ASP A 1 155 ? -18.852 14.296 14.543 1.00 88.75 155 ASP A CA 1
ATOM 1197 C C . ASP A 1 155 ? -20.388 14.197 14.513 1.00 88.75 155 ASP A C 1
ATOM 1199 O O . ASP A 1 155 ? -21.070 14.624 15.444 1.00 88.75 155 ASP A O 1
ATOM 1203 N N . ARG A 1 156 ? -20.952 13.541 13.490 1.00 85.75 156 ARG A N 1
ATOM 1204 C CA . ARG A 1 156 ? -22.400 13.303 13.409 1.00 85.75 156 ARG A CA 1
ATOM 1205 C C . ARG A 1 156 ? -22.911 12.360 14.502 1.00 85.75 156 ARG A C 1
ATOM 1207 O O . ARG A 1 156 ? -24.010 12.579 14.996 1.00 85.75 156 ARG A O 1
ATOM 1214 N N . SER A 1 157 ? -22.130 11.348 14.881 1.00 81.12 157 SER A N 1
ATOM 1215 C CA . SER A 1 157 ? -22.504 10.394 15.938 1.00 81.12 157 SER A CA 1
ATOM 1216 C C . SER A 1 157 ? -22.456 10.980 17.353 1.00 81.12 157 SER A C 1
ATOM 1218 O O . SER A 1 157 ? -23.127 10.469 18.239 1.00 81.12 157 SER A O 1
ATOM 1220 N N . LEU A 1 158 ? -21.676 12.047 17.570 1.00 83.38 158 LEU A N 1
ATOM 1221 C CA . LEU A 1 158 ? -21.582 12.734 18.865 1.00 83.38 158 LEU A CA 1
ATOM 1222 C C . LEU A 1 158 ? -22.689 13.779 19.068 1.00 83.38 158 LEU A C 1
ATOM 1224 O O . LEU A 1 158 ? -22.936 14.202 20.193 1.00 83.38 158 LEU A O 1
ATOM 1228 N N . LYS A 1 159 ? -23.320 14.228 17.977 1.00 82.50 159 LYS A N 1
ATOM 1229 C CA . LYS A 1 159 ? -24.394 15.234 17.976 1.00 82.50 159 LYS A CA 1
ATOM 1230 C C . LYS A 1 159 ? -25.804 14.627 18.003 1.00 82.50 159 LYS A C 1
ATOM 1232 O O . LYS A 1 159 ? -26.769 15.387 18.052 1.00 82.50 159 LYS A O 1
ATOM 1237 N N . SER A 1 160 ? -25.922 13.300 17.928 1.00 58.38 160 SER A N 1
ATOM 1238 C CA . SER A 1 160 ? -27.172 12.531 18.055 1.00 58.38 160 SER A CA 1
ATOM 1239 C C . SER A 1 160 ? -27.305 11.930 19.444 1.00 58.38 160 SER A C 1
ATOM 1241 O O . SER A 1 160 ? -28.423 11.975 19.989 1.00 58.38 160 SER A O 1
#

Foldseek 3Di:
DPLLVLLVQLLVLLVCLLVLCQVCVVVVDPVSLVVSVVSNVVSLVSLVVSQVVLCVVQVAGQQADQLSLLSVLLSLLVVVVVVCCVVPVDSQLSNQSSVSSSVSSVSSNPPDDPRDRPDPVCPDPVNRVVSVVVSNVSSVVSSVVSVVVVVVVVVVVVVD